Protein AF-A0A5J6UEQ5-F1 (afdb_monomer_lite)

Foldseek 3Di:
DDDDPPPDDPPPDDDPPPDPPPPPPPDPDPDPPPPPPPLVKDKDKDFPDPDPLTFIDIFIDSDPVVSVVVVVVCVVVVVVVVRRVVSVVVVVPPPDPPDPPPPPPDDDDDDDDDDPDFDQDDDPVPDDFDADPQGTFGWGWDADPVRDIWIWGWAPDPDPVPTDDIDTDD

Radius of gyration: 34.63 Å; chains: 1; bounding box: 99×89×43 Å

Secondary structure (DSSP, 8-state):
-----------PPP-TT-------------PPP--------EEEEEESSSSTT--EEEEEESSHHHHHHHHHHHHHTTHHHHHHHHHHHHHHTS-TT--PPP---S-------S-----B-PPPTT-PPPEETTEEPEEEEEE-TTS-EEEEEEP--S-STTPPPPEEE-

Sequence (170 aa):
MTDNPFETGNDAPADPWASTSTDTIPRPQEAPPVAVKSDNEISVTLKQHGGFDSPWIVVRGPSAAQVKELLRDLYAEDLVDAVAQTAVKFADSKPAGASVPAPRQGGGGYQRTGGGGQQASTPPPGASQPSCDHGPMEFKTGVSKKGNSYKVWSCTSPDRDNQCKGIFVK

Structure (mmCIF, N/CA/C/O backbone):
data_AF-A0A5J6UEQ5-F1
#
_entry.id   AF-A0A5J6UEQ5-F1
#
loop_
_atom_site.group_PDB
_atom_site.id
_atom_site.type_symbol
_atom_site.label_atom_id
_atom_site.label_alt_id
_atom_site.label_comp_id
_atom_site.label_asym_id
_atom_site.label_entity_id
_atom_site.label_seq_id
_atom_site.pdbx_PDB_ins_code
_atom_site.Cartn_x
_atom_site.Cartn_y
_atom_site.Cartn_z
_atom_site.occupancy
_atom_site.B_iso_or_equiv
_atom_site.auth_seq_id
_atom_site.auth_comp_id
_atom_site.auth_asym_id
_atom_site.auth_atom_id
_atom_site.pdbx_PDB_model_num
ATOM 1 N N . MET A 1 1 ? -65.438 73.180 -7.935 1.00 51.72 1 MET A N 1
ATOM 2 C CA . MET A 1 1 ? -65.803 72.689 -9.278 1.00 51.72 1 MET A CA 1
ATOM 3 C C . MET A 1 1 ? -64.941 73.421 -10.284 1.00 51.72 1 MET A C 1
ATOM 5 O O . MET A 1 1 ? -65.229 74.568 -10.602 1.00 51.72 1 MET A O 1
ATOM 9 N N . THR A 1 2 ? -63.842 72.795 -10.694 1.00 46.81 2 THR A N 1
ATOM 10 C CA . THR A 1 2 ? -63.033 73.218 -11.842 1.00 46.81 2 THR A CA 1
ATOM 11 C C . THR A 1 2 ? -62.338 71.963 -12.361 1.00 46.81 2 THR A C 1
ATOM 13 O O . THR A 1 2 ? -61.227 71.642 -11.950 1.00 46.81 2 THR A O 1
ATOM 16 N N . ASP A 1 3 ? -63.066 71.213 -13.183 1.00 54.81 3 ASP A N 1
ATOM 17 C CA . ASP A 1 3 ? -62.540 70.144 -14.027 1.00 54.81 3 ASP A CA 1
ATOM 18 C C . ASP A 1 3 ? -61.601 70.764 -15.067 1.00 54.81 3 ASP A C 1
ATOM 20 O O . ASP A 1 3 ? -61.990 71.695 -15.777 1.00 54.81 3 ASP A O 1
ATOM 24 N N . ASN A 1 4 ? -60.351 70.298 -15.124 1.00 57.44 4 ASN A N 1
ATOM 25 C CA . ASN A 1 4 ? -59.358 70.800 -16.070 1.00 57.44 4 ASN A CA 1
ATOM 26 C C . ASN A 1 4 ? -59.221 69.810 -17.251 1.00 57.44 4 ASN A C 1
ATOM 28 O O . ASN A 1 4 ? -58.760 68.689 -17.038 1.00 57.44 4 ASN A O 1
ATOM 32 N N . PRO A 1 5 ? -59.610 70.198 -18.481 1.00 60.41 5 PRO A N 1
ATOM 33 C CA . PRO A 1 5 ? -59.808 69.318 -19.642 1.00 60.41 5 PRO A CA 1
ATOM 34 C C . PRO A 1 5 ? -58.518 68.996 -20.421 1.00 60.41 5 PRO A C 1
ATOM 36 O O . PRO A 1 5 ? -58.543 68.866 -21.642 1.00 60.41 5 PRO A O 1
ATOM 39 N N . PHE A 1 6 ? -57.386 68.860 -19.728 1.00 60.41 6 PHE A N 1
ATOM 40 C CA . PHE A 1 6 ? -56.127 68.381 -20.320 1.00 60.41 6 PHE A CA 1
ATOM 41 C C . PHE A 1 6 ? -55.869 66.899 -20.016 1.00 60.41 6 PHE A C 1
ATOM 43 O O . PHE A 1 6 ? -54.738 66.423 -20.100 1.00 60.41 6 PHE A O 1
ATOM 50 N N . GLU A 1 7 ? -56.938 66.147 -19.732 1.00 55.53 7 GLU A N 1
ATOM 51 C CA . GLU A 1 7 ? -56.986 64.737 -20.106 1.00 55.53 7 GLU A CA 1
ATOM 52 C C . GLU A 1 7 ? -56.857 64.622 -21.630 1.00 55.53 7 GLU A C 1
ATOM 54 O O . GLU A 1 7 ? -57.828 64.638 -22.381 1.00 55.53 7 GLU A O 1
ATOM 59 N N . THR A 1 8 ? -55.621 64.477 -22.086 1.00 58.22 8 THR A N 1
ATOM 60 C CA . THR A 1 8 ? -55.312 63.742 -23.307 1.00 58.22 8 THR A CA 1
ATOM 61 C C . THR A 1 8 ? -54.245 62.730 -22.948 1.00 58.22 8 THR A C 1
ATOM 63 O O . THR A 1 8 ? -53.145 63.097 -22.532 1.00 58.22 8 THR A O 1
ATOM 66 N N . GLY A 1 9 ? -54.650 61.461 -23.034 1.00 56.06 9 GLY A N 1
ATOM 67 C CA . GLY A 1 9 ? -53.904 60.279 -22.636 1.00 56.06 9 GLY A CA 1
ATOM 68 C C . GLY A 1 9 ? -52.469 60.301 -23.133 1.00 56.06 9 GLY A C 1
ATOM 69 O O . GLY A 1 9 ? -52.198 60.390 -24.330 1.00 56.06 9 GLY A O 1
ATOM 70 N N . ASN A 1 10 ? -51.550 60.198 -22.181 1.00 54.44 10 ASN A N 1
ATOM 71 C CA . ASN A 1 10 ? -50.149 59.957 -22.460 1.00 54.44 10 ASN A CA 1
ATOM 72 C C . ASN A 1 10 ? -49.953 58.441 -22.634 1.00 54.44 10 ASN A C 1
ATOM 74 O O . ASN A 1 10 ? -49.329 57.784 -21.803 1.00 54.44 10 ASN A O 1
ATOM 78 N N . ASP A 1 11 ? -50.543 57.889 -23.699 1.00 61.62 11 ASP A N 1
ATOM 79 C CA . ASP A 1 11 ? -50.222 56.558 -24.219 1.00 61.62 11 ASP A CA 1
ATOM 80 C C . ASP A 1 11 ? -48.839 56.619 -24.881 1.00 61.62 11 ASP A C 1
ATOM 82 O O . ASP A 1 11 ? -48.690 56.670 -26.103 1.00 61.62 11 ASP A O 1
ATOM 86 N N . ALA A 1 12 ? -47.798 56.645 -24.052 1.00 59.19 12 ALA A N 1
ATOM 87 C CA . ALA A 1 12 ? -46.480 56.220 -24.486 1.00 59.19 12 ALA A CA 1
ATOM 88 C C . ALA A 1 12 ? -46.464 54.681 -24.433 1.00 59.19 12 ALA A C 1
ATOM 90 O O . ALA A 1 12 ? -46.702 54.122 -23.358 1.00 59.19 12 ALA A O 1
ATOM 91 N N . PRO A 1 13 ? -46.219 53.967 -25.549 1.00 62.34 13 PRO A N 1
ATOM 92 C CA . PRO A 1 13 ? -46.125 52.515 -25.507 1.00 62.34 13 PRO A CA 1
ATOM 93 C C . PRO A 1 13 ? -44.987 52.111 -24.563 1.00 62.34 13 PRO A C 1
ATOM 95 O O . PRO A 1 13 ? -43.879 52.642 -24.649 1.00 62.34 13 PRO A O 1
ATOM 98 N N . ALA A 1 14 ? -45.283 51.191 -23.644 1.00 64.12 14 ALA A N 1
ATOM 99 C CA . ALA A 1 14 ? -44.305 50.645 -22.714 1.00 64.12 14 ALA A CA 1
ATOM 100 C C . ALA A 1 14 ? -43.113 50.061 -23.488 1.00 64.12 14 ALA A C 1
ATOM 102 O O . ALA A 1 14 ? -43.303 49.272 -24.415 1.00 64.12 14 ALA A O 1
ATOM 103 N N . ASP A 1 15 ? -41.894 50.444 -23.107 1.00 66.31 15 ASP A N 1
ATOM 104 C CA . ASP A 1 15 ? -40.670 49.863 -23.655 1.00 66.31 15 ASP A CA 1
ATOM 105 C C . ASP A 1 15 ? -40.595 48.380 -23.239 1.00 66.31 15 ASP A C 1
ATOM 107 O O . ASP A 1 15 ? -40.484 48.091 -22.041 1.00 66.31 15 ASP A O 1
ATOM 111 N N . PRO A 1 16 ? -40.658 47.418 -24.181 1.00 58.91 16 PRO A N 1
ATOM 112 C CA . PRO A 1 16 ? -40.650 45.996 -23.848 1.00 58.91 16 PRO A CA 1
ATOM 113 C C . PRO A 1 16 ? -39.302 45.515 -23.286 1.00 58.91 16 PRO A C 1
ATOM 115 O O . PRO A 1 16 ? -39.196 44.363 -22.871 1.00 58.91 16 PRO A O 1
ATOM 118 N N . TRP A 1 17 ? -38.279 46.377 -23.247 1.00 61.88 17 TRP A N 1
ATOM 119 C CA . TRP A 1 17 ? -36.961 46.083 -22.681 1.00 61.88 17 TRP A CA 1
ATOM 120 C C . TRP A 1 17 ? -36.751 46.671 -21.284 1.00 61.88 17 TRP A C 1
ATOM 122 O O . TRP A 1 17 ? -35.696 46.451 -20.685 1.00 61.88 17 TRP A O 1
ATOM 132 N N . ALA A 1 18 ? -37.757 47.338 -20.708 1.00 58.75 18 ALA A N 1
ATOM 133 C CA . ALA A 1 18 ? -37.754 47.755 -19.308 1.00 58.75 18 ALA A CA 1
ATOM 134 C C . ALA A 1 18 ? -38.002 46.555 -18.371 1.00 58.75 18 ALA A C 1
ATOM 136 O O . ALA A 1 18 ? -38.991 46.482 -17.647 1.00 58.75 18 ALA A O 1
ATOM 137 N N . SER A 1 19 ? -37.092 45.580 -18.394 1.00 59.09 19 SER A N 1
ATOM 138 C CA . SER A 1 19 ? -37.033 44.507 -17.405 1.00 59.09 19 SER A CA 1
ATOM 139 C C . SER A 1 19 ? -36.180 44.963 -16.225 1.00 59.09 19 SER A C 1
ATOM 141 O O . SER A 1 19 ? -34.964 44.779 -16.208 1.00 59.09 19 SER A O 1
ATOM 143 N N . THR A 1 20 ? -36.811 45.546 -15.208 1.00 56.09 20 THR A N 1
ATOM 144 C CA . THR A 1 20 ? -36.245 45.605 -13.854 1.00 56.09 20 THR A CA 1
ATOM 145 C C . THR A 1 20 ? -36.300 44.202 -13.252 1.00 56.09 20 THR A C 1
ATOM 147 O O . THR A 1 20 ? -37.164 43.870 -12.442 1.00 56.09 20 THR A O 1
ATOM 150 N N . SER A 1 21 ? -35.372 43.344 -13.669 1.00 55.66 21 SER A N 1
ATOM 151 C CA . SER A 1 21 ? -35.103 42.096 -12.967 1.00 55.66 21 SER A CA 1
ATOM 152 C C . SER A 1 21 ? -34.367 42.447 -11.680 1.00 55.66 21 SER A C 1
ATOM 154 O O . SER A 1 21 ? -33.147 42.606 -11.669 1.00 55.66 21 SER A O 1
ATOM 156 N N . THR A 1 22 ? -35.108 42.589 -10.581 1.00 53.22 22 THR A N 1
ATOM 157 C CA . THR A 1 22 ? -34.539 42.431 -9.241 1.00 53.22 22 THR A CA 1
ATOM 158 C C . THR A 1 22 ? -34.124 40.969 -9.111 1.00 53.22 22 THR A C 1
ATOM 160 O O . THR A 1 22 ? -34.885 40.122 -8.647 1.00 53.22 22 THR A O 1
ATOM 163 N N . ASP A 1 23 ? -32.921 40.675 -9.600 1.00 47.91 23 ASP A N 1
ATOM 164 C CA . ASP A 1 23 ? -32.231 39.403 -9.447 1.00 47.91 23 ASP A CA 1
ATOM 165 C C . ASP A 1 23 ? -31.891 39.224 -7.964 1.00 47.91 23 ASP A C 1
ATOM 167 O O . ASP A 1 23 ? -30.841 39.627 -7.463 1.00 47.91 23 ASP A O 1
ATOM 171 N N . THR A 1 24 ? -32.849 38.687 -7.211 1.00 54.12 24 THR A N 1
ATOM 172 C CA . THR A 1 24 ? -32.565 38.143 -5.888 1.00 54.12 24 THR A CA 1
ATOM 173 C C . THR A 1 24 ? -31.880 36.807 -6.116 1.00 54.12 24 THR A C 1
ATOM 175 O O . THR A 1 24 ? -32.530 35.765 -6.134 1.00 54.12 24 THR A O 1
ATOM 178 N N . ILE A 1 25 ? -30.560 36.843 -6.306 1.00 64.06 25 ILE A N 1
ATOM 179 C CA . ILE A 1 25 ? -29.730 35.641 -6.272 1.00 64.06 25 ILE A CA 1
ATOM 180 C C . ILE A 1 25 ? -29.959 34.993 -4.898 1.00 64.06 25 ILE A C 1
ATOM 182 O O . ILE A 1 25 ? -29.637 35.617 -3.878 1.00 64.06 25 ILE A O 1
ATOM 186 N N . PRO A 1 26 ? -30.505 33.766 -4.808 1.00 61.62 26 PRO A N 1
ATOM 187 C CA . PRO A 1 26 ? -30.524 33.057 -3.544 1.00 61.62 26 PRO A CA 1
ATOM 188 C C . PRO A 1 26 ? -29.071 32.837 -3.120 1.00 61.62 26 PRO A C 1
ATOM 190 O O . PRO A 1 26 ? -28.295 32.166 -3.802 1.00 61.62 26 PRO A O 1
ATOM 193 N N . ARG A 1 27 ? -28.685 33.449 -1.996 1.00 65.62 27 ARG A N 1
ATOM 194 C CA . ARG A 1 27 ? -27.396 33.208 -1.346 1.00 65.62 27 ARG A CA 1
ATOM 195 C C . ARG A 1 27 ? -27.230 31.691 -1.182 1.00 65.62 27 ARG A C 1
ATOM 197 O O . ARG A 1 27 ? -28.119 31.083 -0.581 1.00 65.62 27 ARG A O 1
ATOM 204 N N . PRO A 1 28 ? -26.133 31.079 -1.670 1.00 67.00 28 PRO A N 1
ATOM 205 C CA . PRO A 1 28 ? -25.836 29.685 -1.382 1.00 67.00 28 PRO A CA 1
ATOM 206 C C . PRO A 1 28 ? -25.900 29.479 0.127 1.00 67.00 28 PRO A C 1
ATOM 208 O O . PRO A 1 28 ? -25.182 30.139 0.881 1.00 67.00 28 PRO A O 1
ATOM 211 N N . GLN A 1 29 ? -26.823 28.629 0.566 1.00 68.88 29 GLN A N 1
ATOM 212 C CA . GLN A 1 29 ? -26.938 28.266 1.965 1.00 68.88 29 GLN A CA 1
ATOM 213 C C . GLN A 1 29 ? -25.624 27.579 2.337 1.00 68.88 29 GLN A C 1
ATOM 215 O O . GLN A 1 29 ? -25.275 26.550 1.758 1.00 68.88 29 GLN A O 1
ATOM 220 N N . GLU A 1 30 ? -24.858 28.209 3.224 1.00 70.44 30 GLU A N 1
ATOM 221 C CA . GLU A 1 30 ? -23.587 27.681 3.702 1.00 70.44 30 GLU A CA 1
ATOM 222 C C . GLU A 1 30 ? -23.870 26.300 4.298 1.00 70.44 30 GLU A C 1
ATOM 224 O O . GLU A 1 30 ? -24.658 26.166 5.240 1.00 70.44 30 GLU A O 1
ATOM 229 N N . ALA A 1 31 ? -23.334 25.256 3.657 1.00 73.56 31 ALA A N 1
ATOM 230 C CA . ALA A 1 31 ? -23.504 23.895 4.136 1.00 73.56 31 ALA A CA 1
ATOM 231 C C . ALA A 1 31 ? -23.004 23.847 5.586 1.00 73.56 31 ALA A C 1
ATOM 233 O O . ALA A 1 31 ? -21.953 24.433 5.872 1.00 73.56 31 ALA A O 1
ATOM 234 N N . PRO A 1 32 ? -23.729 23.188 6.510 1.00 67.00 32 PRO A N 1
ATOM 235 C CA . PRO A 1 32 ? -23.246 23.050 7.873 1.00 67.00 32 PRO A CA 1
ATOM 236 C C . PRO A 1 32 ? -21.829 22.470 7.819 1.00 67.00 32 PRO A C 1
ATOM 238 O O . PRO A 1 32 ? -21.584 21.575 6.998 1.00 67.00 32 PRO A O 1
ATOM 241 N N . PRO A 1 33 ? -20.887 22.971 8.640 1.00 64.44 33 PRO A N 1
ATOM 242 C CA . PRO A 1 33 ? -19.541 22.428 8.659 1.00 64.44 33 PRO A CA 1
ATOM 243 C C . PRO A 1 33 ? -19.662 20.926 8.894 1.00 64.44 33 PRO A C 1
ATOM 245 O O . PRO A 1 33 ? -20.217 20.493 9.907 1.00 64.44 33 PRO A O 1
ATOM 248 N N . VAL A 1 34 ? -19.200 20.132 7.923 1.00 68.69 34 VAL A N 1
ATOM 249 C CA . VAL A 1 34 ? -19.092 18.686 8.085 1.00 68.69 34 VAL A CA 1
ATOM 250 C C . VAL A 1 34 ? -18.166 18.512 9.274 1.00 68.69 34 VAL A C 1
ATOM 252 O O . VAL A 1 34 ? -16.977 18.818 9.183 1.00 68.69 34 VAL A O 1
ATOM 255 N N . ALA A 1 35 ? -18.726 18.129 10.420 1.00 56.44 35 ALA A N 1
ATOM 256 C CA . ALA A 1 35 ? -17.937 17.838 11.596 1.00 56.44 35 ALA A CA 1
ATOM 257 C C . ALA A 1 35 ? -17.019 16.679 11.213 1.00 56.44 35 ALA A C 1
ATOM 259 O O . ALA A 1 35 ? -17.451 15.528 11.149 1.00 56.44 35 ALA A O 1
ATOM 260 N N . VAL A 1 36 ? -15.765 16.998 10.892 1.00 59.22 36 VAL A N 1
ATOM 261 C CA . VAL A 1 36 ? -14.714 16.003 10.738 1.00 59.22 36 VAL A CA 1
ATOM 262 C C . VAL A 1 36 ? -14.508 15.468 12.142 1.00 59.22 36 VAL A C 1
ATOM 264 O O . VAL A 1 36 ? -13.779 16.050 12.943 1.00 59.22 36 VAL A O 1
ATOM 267 N N . LYS A 1 37 ? -15.238 14.403 12.481 1.00 58.84 37 LYS A N 1
ATOM 268 C CA . LYS A 1 37 ? -14.904 13.601 13.646 1.00 58.84 37 LYS A CA 1
ATOM 269 C C . LYS A 1 37 ? -13.479 13.138 13.404 1.00 58.84 37 LYS A C 1
ATOM 271 O O . LYS A 1 37 ? -13.222 12.364 12.486 1.00 58.84 37 LYS A O 1
ATOM 276 N N . SER A 1 38 ? -12.541 13.676 14.173 1.00 54.84 38 SER A N 1
ATOM 277 C CA . SER A 1 38 ? -11.204 13.114 14.274 1.00 54.84 38 SER A CA 1
ATOM 278 C C . SER A 1 38 ? -11.328 11.833 15.091 1.00 54.84 38 SER A C 1
ATOM 280 O O . SER A 1 38 ? -10.925 11.772 16.252 1.00 54.84 38 SER A O 1
ATOM 282 N N . ASP A 1 39 ? -11.980 10.835 14.505 1.00 65.19 39 ASP A N 1
ATOM 283 C CA . ASP A 1 39 ? -11.855 9.476 14.979 1.00 65.19 39 ASP A CA 1
ATOM 284 C C . ASP A 1 39 ? -10.389 9.120 14.718 1.00 65.19 39 ASP A C 1
ATOM 286 O O . ASP A 1 39 ? -9.869 9.385 13.631 1.00 65.19 39 ASP A O 1
ATOM 290 N N . ASN A 1 40 ? -9.679 8.628 15.736 1.00 73.00 40 ASN A N 1
ATOM 291 C CA . ASN A 1 40 ? -8.304 8.148 15.593 1.00 73.00 40 ASN A CA 1
ATOM 292 C C . ASN A 1 40 ? -8.313 6.902 14.689 1.00 73.00 40 ASN A C 1
ATOM 294 O O . ASN A 1 40 ? -8.218 5.770 15.153 1.00 73.00 40 ASN A O 1
ATOM 298 N N . GLU A 1 41 ? -8.497 7.120 13.391 1.00 86.06 41 GLU A N 1
ATOM 299 C CA . GLU A 1 41 ? -8.598 6.104 12.361 1.00 86.06 41 GLU A CA 1
ATOM 300 C C . GLU A 1 41 ? -7.193 5.634 12.000 1.00 86.06 41 GLU A C 1
ATOM 302 O O . GLU A 1 41 ? -6.293 6.417 11.685 1.00 86.06 41 GLU A O 1
ATOM 307 N N . ILE A 1 42 ? -7.008 4.323 12.033 1.00 92.25 42 ILE A N 1
ATOM 308 C CA . ILE A 1 42 ? -5.817 3.666 11.528 1.00 92.25 42 ILE A CA 1
ATOM 309 C C . ILE A 1 42 ? -6.121 3.220 10.105 1.00 92.25 42 ILE A C 1
ATOM 311 O O . ILE A 1 42 ? -7.108 2.527 9.853 1.00 92.25 42 ILE A O 1
ATOM 315 N N . SER A 1 43 ? -5.240 3.604 9.184 1.00 94.38 43 SER A N 1
ATOM 316 C CA . SER A 1 43 ? -5.277 3.154 7.798 1.00 94.38 43 SER A CA 1
ATOM 317 C C . SER A 1 43 ? -4.042 2.322 7.472 1.00 94.38 43 SER A C 1
ATOM 319 O O . SER A 1 43 ? -2.919 2.664 7.846 1.00 94.38 43 SER A O 1
ATOM 321 N N . VAL A 1 44 ? -4.257 1.210 6.777 1.00 94.31 44 VAL A N 1
ATOM 322 C CA . VAL A 1 44 ? -3.205 0.355 6.229 1.00 94.31 44 VAL A CA 1
ATOM 323 C C . VAL A 1 44 ? -3.413 0.270 4.729 1.00 94.31 44 VAL A C 1
ATOM 325 O O . VAL A 1 44 ? -4.470 -0.153 4.263 1.00 94.31 44 VAL A O 1
ATOM 328 N N . THR A 1 45 ? -2.389 0.658 3.975 1.00 94.50 45 THR A N 1
ATOM 329 C CA . THR A 1 45 ? -2.391 0.566 2.516 1.00 94.50 45 THR A CA 1
ATOM 330 C C . THR A 1 45 ? -1.481 -0.571 2.084 1.00 94.50 45 THR A C 1
ATOM 332 O O . THR A 1 45 ? -0.278 -0.544 2.340 1.00 94.50 45 THR A O 1
ATOM 335 N N . LEU A 1 46 ? -2.056 -1.557 1.403 1.00 91.94 46 LEU A N 1
ATOM 336 C CA . LEU A 1 46 ? -1.338 -2.664 0.785 1.00 91.94 46 LEU A CA 1
ATOM 337 C C . LEU A 1 46 ? -1.195 -2.374 -0.705 1.00 91.94 46 LEU A C 1
ATOM 339 O O . LEU A 1 46 ? -2.181 -2.064 -1.371 1.00 91.94 46 LEU A O 1
ATOM 343 N N . LYS A 1 47 ? 0.023 -2.475 -1.233 1.00 92.94 47 LYS A N 1
ATOM 344 C CA . LYS A 1 47 ? 0.319 -2.258 -2.651 1.00 92.94 47 LYS A CA 1
ATOM 345 C C . LYS A 1 47 ? 0.959 -3.514 -3.223 1.00 92.94 47 LYS A C 1
ATOM 347 O O . LYS A 1 47 ? 1.949 -3.985 -2.671 1.00 92.94 47 LYS A O 1
ATOM 352 N N . GLN A 1 48 ? 0.413 -4.038 -4.320 1.00 87.81 48 GLN A N 1
ATOM 353 C CA . GLN A 1 48 ? 0.835 -5.338 -4.855 1.00 87.81 48 GLN A CA 1
ATOM 354 C C . GLN A 1 48 ? 2.300 -5.337 -5.331 1.00 87.81 48 GLN A C 1
ATOM 356 O O . GLN A 1 48 ? 3.036 -6.289 -5.081 1.00 87.81 48 GLN A O 1
ATOM 361 N N . HIS A 1 49 ? 2.747 -4.252 -5.978 1.00 87.69 49 HIS A N 1
ATOM 362 C CA . HIS A 1 49 ? 4.114 -4.094 -6.486 1.00 87.69 49 HIS A CA 1
ATOM 363 C C . HIS A 1 49 ? 4.642 -2.660 -6.301 1.00 87.69 49 HIS A C 1
ATOM 365 O O . HIS A 1 49 ? 3.914 -1.736 -5.938 1.00 87.69 49 HIS A O 1
ATOM 371 N N . GLY A 1 50 ? 5.933 -2.443 -6.577 1.00 84.50 50 GLY A N 1
ATOM 372 C CA . GLY A 1 50 ? 6.572 -1.126 -6.446 1.00 84.50 50 GLY A CA 1
ATOM 373 C C . GLY A 1 50 ? 6.110 -0.079 -7.473 1.00 84.50 50 GLY A C 1
ATOM 374 O O . GLY A 1 50 ? 6.158 1.117 -7.181 1.00 84.50 50 GLY A O 1
ATOM 375 N N . GLY A 1 51 ? 5.618 -0.500 -8.645 1.00 83.50 51 GLY A N 1
ATOM 376 C CA . GLY A 1 51 ? 5.258 0.388 -9.762 1.00 83.50 51 GLY A CA 1
ATOM 377 C C . GLY A 1 51 ? 4.072 1.310 -9.465 1.00 83.50 51 GLY A C 1
ATOM 378 O O . GLY A 1 51 ? 3.207 0.967 -8.662 1.00 83.50 51 GLY A O 1
ATOM 379 N N . PHE A 1 52 ? 4.011 2.491 -10.083 1.00 81.56 52 PHE A N 1
ATOM 380 C CA . PHE A 1 52 ? 2.944 3.477 -9.833 1.00 81.56 52 PHE A CA 1
ATOM 381 C C . PHE A 1 52 ? 1.551 3.002 -10.264 1.00 81.56 52 PHE A C 1
ATOM 383 O O . PHE A 1 52 ? 0.582 3.358 -9.607 1.00 81.56 52 PHE A O 1
ATOM 390 N N . ASP A 1 53 ? 1.466 2.149 -11.284 1.00 81.06 53 ASP A N 1
ATOM 391 C CA . ASP A 1 53 ? 0.207 1.586 -11.793 1.00 81.06 53 ASP A CA 1
ATOM 392 C C . ASP A 1 53 ? -0.245 0.308 -11.057 1.00 81.06 53 ASP A C 1
ATOM 394 O O . ASP A 1 53 ? -1.183 -0.358 -11.487 1.00 81.06 53 ASP A O 1
ATOM 398 N N . SER A 1 54 ? 0.432 -0.075 -9.968 1.00 87.12 54 SER A N 1
ATOM 399 C CA . SER A 1 54 ? 0.090 -1.304 -9.236 1.00 87.12 54 SER A CA 1
ATOM 400 C C . SER A 1 54 ? -1.203 -1.124 -8.437 1.00 87.12 54 SER A C 1
ATOM 402 O O . SER A 1 54 ? -1.376 -0.065 -7.824 1.00 87.12 54 SER A O 1
ATOM 404 N N . PRO A 1 55 ? -2.063 -2.153 -8.345 1.00 88.94 55 PRO A N 1
ATOM 405 C CA . PRO A 1 55 ? -3.257 -2.075 -7.523 1.00 88.94 55 PRO A CA 1
ATOM 406 C C . PRO A 1 55 ? -2.925 -1.927 -6.043 1.00 88.94 55 PRO A C 1
ATOM 408 O O . PRO A 1 55 ? -1.889 -2.385 -5.541 1.00 88.94 55 PRO A O 1
ATOM 411 N N . TRP A 1 56 ? -3.857 -1.284 -5.353 1.00 91.44 56 TRP A N 1
ATOM 412 C CA . TRP A 1 56 ? -3.797 -0.994 -3.933 1.00 91.44 56 TRP A CA 1
ATOM 413 C C . TRP A 1 56 ? -5.115 -1.326 -3.240 1.00 91.44 56 TRP A C 1
ATOM 415 O O . TRP A 1 56 ? -6.194 -1.181 -3.812 1.00 91.44 56 TRP A O 1
ATOM 425 N N . ILE A 1 57 ? -5.009 -1.749 -1.987 1.00 92.62 57 ILE A N 1
ATOM 426 C CA . ILE A 1 57 ? -6.136 -1.916 -1.071 1.00 92.62 57 ILE A CA 1
ATOM 427 C C . ILE A 1 57 ? -5.869 -1.012 0.123 1.00 92.62 57 ILE A C 1
ATOM 429 O O . ILE A 1 57 ? -4.757 -0.996 0.653 1.00 92.62 57 ILE A O 1
ATOM 433 N N . VAL A 1 58 ? -6.881 -0.256 0.541 1.00 94.31 58 VAL A N 1
ATOM 434 C CA . VAL A 1 58 ? -6.815 0.595 1.730 1.00 94.31 58 VAL A CA 1
ATOM 435 C C . VAL A 1 58 ? -7.804 0.060 2.752 1.00 94.31 58 VAL A C 1
ATOM 437 O O . VAL A 1 58 ? -9.006 0.042 2.504 1.00 94.31 58 VAL A O 1
ATOM 440 N N . VAL A 1 59 ? -7.289 -0.357 3.902 1.00 94.44 59 VAL A N 1
ATOM 441 C CA . VAL A 1 59 ? -8.068 -0.883 5.026 1.00 94.44 59 VAL A CA 1
ATOM 442 C C . VAL A 1 59 ? -8.093 0.166 6.118 1.00 94.44 59 VAL A C 1
ATOM 444 O O . VAL A 1 59 ? -7.045 0.709 6.467 1.00 94.44 59 VAL A O 1
ATOM 447 N N . ARG A 1 60 ? -9.276 0.467 6.646 1.00 95.19 60 ARG A N 1
ATOM 448 C CA . ARG A 1 60 ? -9.486 1.530 7.630 1.00 95.19 60 ARG A CA 1
ATOM 449 C C . ARG A 1 60 ? -10.282 1.004 8.805 1.00 95.19 60 ARG A C 1
ATOM 451 O O . ARG A 1 60 ? -11.226 0.242 8.620 1.00 95.19 60 ARG A O 1
ATOM 458 N N . GLY A 1 61 ? -9.912 1.430 10.003 1.00 92.75 61 GLY A N 1
ATOM 459 C CA . GLY A 1 61 ? -10.657 1.112 11.209 1.00 92.75 61 GLY A CA 1
ATOM 460 C C . GLY A 1 61 ? -10.262 2.005 12.384 1.00 92.75 61 GLY A C 1
ATOM 461 O O . GLY A 1 61 ? -9.180 2.586 12.383 1.00 92.75 61 GLY A O 1
ATOM 462 N N . PRO A 1 62 ? -11.109 2.108 13.415 1.00 93.38 62 PRO A N 1
ATOM 463 C CA . PRO A 1 62 ? -10.880 2.947 14.593 1.00 93.38 62 PRO A CA 1
ATOM 464 C C . PRO A 1 62 ? -9.781 2.423 15.534 1.00 93.38 62 PRO A C 1
ATOM 466 O O . PRO A 1 62 ? -9.439 3.087 16.507 1.00 93.38 62 PRO A O 1
ATOM 469 N N . SER A 1 63 ? -9.248 1.213 15.314 1.00 92.12 63 SER A N 1
ATOM 470 C CA . SER A 1 63 ? -8.180 0.646 16.144 1.00 92.12 63 SER A CA 1
ATOM 471 C C . SER A 1 63 ? -7.316 -0.366 15.390 1.00 92.12 63 SER A C 1
ATOM 473 O O . SER A 1 63 ? -7.742 -0.967 14.403 1.00 92.12 63 SER A O 1
ATOM 475 N N . ALA A 1 64 ? -6.103 -0.612 15.894 1.00 90.31 64 ALA A N 1
ATOM 476 C CA . ALA A 1 64 ? -5.171 -1.563 15.292 1.00 90.31 64 ALA A CA 1
ATOM 477 C C . ALA A 1 64 ? -5.693 -3.007 15.357 1.00 90.31 64 ALA A C 1
ATOM 479 O O . ALA A 1 64 ? -5.449 -3.787 14.439 1.00 90.31 64 ALA A O 1
ATOM 480 N N . ALA A 1 65 ? -6.415 -3.360 16.427 1.00 93.38 65 ALA A N 1
ATOM 481 C CA . ALA A 1 65 ? -7.017 -4.682 16.583 1.00 93.38 65 ALA A CA 1
ATOM 482 C C . ALA A 1 65 ? -8.062 -4.940 15.491 1.00 93.38 65 ALA A C 1
ATOM 484 O O . ALA A 1 65 ? -7.986 -5.956 14.806 1.00 93.38 65 ALA A O 1
ATOM 485 N N . GLN A 1 66 ? -8.948 -3.971 15.255 1.00 93.19 66 GLN A N 1
ATOM 486 C CA . GLN A 1 66 ? -9.966 -4.091 14.216 1.00 93.19 66 GLN A CA 1
ATOM 487 C C . GLN A 1 66 ? -9.358 -4.097 12.811 1.00 93.19 66 GLN A C 1
ATOM 489 O O . GLN A 1 66 ? -9.737 -4.914 11.982 1.00 93.19 66 GLN A O 1
ATOM 494 N N . VAL A 1 67 ? -8.362 -3.246 12.539 1.00 95.25 67 VAL A N 1
ATOM 495 C CA . VAL A 1 67 ? -7.656 -3.275 11.246 1.00 95.25 67 VAL A CA 1
ATOM 496 C C . VAL A 1 67 ? -6.963 -4.624 11.023 1.00 95.25 67 VAL A C 1
ATOM 498 O O . VAL A 1 67 ? -6.964 -5.136 9.909 1.00 95.25 67 VAL A O 1
ATOM 501 N N . LYS A 1 68 ? -6.409 -5.243 12.071 1.00 95.19 68 LYS A N 1
ATOM 502 C CA . LYS A 1 68 ? -5.807 -6.581 11.988 1.00 95.19 68 LYS A CA 1
ATOM 503 C C . LYS A 1 68 ? -6.834 -7.677 11.693 1.00 95.19 68 LYS A C 1
ATOM 505 O O . LYS A 1 68 ? -6.500 -8.613 10.972 1.00 95.19 68 LYS A O 1
ATOM 510 N N . GLU A 1 69 ? -8.031 -7.594 12.262 1.00 96.00 69 GLU A N 1
ATOM 511 C CA . GLU A 1 69 ? -9.133 -8.515 11.954 1.00 96.00 69 GLU A CA 1
ATOM 512 C C . GLU A 1 69 ? -9.578 -8.355 10.501 1.00 96.00 69 GLU A C 1
ATOM 514 O O . GLU A 1 69 ? -9.514 -9.324 9.753 1.00 96.00 69 GLU A O 1
ATOM 519 N N . LEU A 1 70 ? -9.827 -7.121 10.052 1.00 95.00 70 LEU A N 1
ATOM 520 C CA . LEU A 1 70 ? -10.159 -6.830 8.654 1.00 95.00 70 LEU A CA 1
ATOM 521 C C . LEU A 1 70 ? -9.093 -7.349 7.677 1.00 95.00 70 LEU A C 1
ATOM 523 O O . LEU A 1 70 ? -9.419 -7.876 6.621 1.00 95.00 70 LEU A O 1
ATOM 527 N N . LEU A 1 71 ? -7.806 -7.238 8.023 1.00 94.00 71 LEU A N 1
ATOM 528 C CA . LEU A 1 71 ? -6.716 -7.792 7.212 1.00 94.00 71 LEU A CA 1
ATOM 529 C C . LEU A 1 71 ? -6.742 -9.324 7.120 1.00 94.00 71 LEU A C 1
ATOM 531 O O . LEU A 1 71 ? -6.295 -9.872 6.114 1.00 94.00 71 LEU A O 1
ATOM 535 N N . ARG A 1 72 ? -7.234 -10.023 8.147 1.00 93.69 72 ARG A N 1
ATOM 536 C CA . ARG A 1 72 ? -7.405 -11.482 8.111 1.00 93.69 72 ARG A CA 1
ATOM 537 C C . ARG A 1 72 ? -8.614 -11.876 7.279 1.00 93.69 72 ARG A C 1
ATOM 539 O O . ARG A 1 72 ? -8.493 -12.805 6.490 1.00 93.69 72 ARG A O 1
ATOM 546 N N . ASP A 1 73 ? -9.716 -11.149 7.411 1.00 93.31 73 ASP A N 1
ATOM 547 C CA . ASP A 1 73 ? -10.929 -11.391 6.625 1.00 93.31 73 ASP A CA 1
ATOM 548 C C . ASP A 1 73 ? -10.650 -11.169 5.134 1.00 93.31 73 ASP A C 1
ATOM 550 O O . ASP A 1 73 ? -10.956 -12.020 4.308 1.00 93.31 73 ASP A O 1
ATOM 554 N N . LEU A 1 74 ? -9.916 -10.101 4.795 1.00 90.50 74 LEU A N 1
ATOM 555 C CA . LEU A 1 74 ? -9.439 -9.831 3.434 1.00 90.50 74 LEU A CA 1
ATOM 556 C C . LEU A 1 74 ? -8.650 -10.985 2.812 1.00 90.50 74 LEU A C 1
ATOM 558 O O . LEU A 1 74 ? -8.711 -11.186 1.600 1.00 90.50 74 LEU A O 1
ATOM 562 N N . TYR A 1 75 ? -7.873 -11.694 3.630 1.00 86.06 75 TYR A N 1
ATOM 563 C CA . TYR A 1 75 ? -7.120 -12.861 3.190 1.00 86.06 75 TYR A CA 1
ATOM 564 C C . TYR A 1 75 ? -8.008 -14.105 3.077 1.00 86.06 75 TYR A C 1
ATOM 566 O O . TYR A 1 75 ? -7.812 -14.904 2.173 1.00 86.06 75 TYR A O 1
ATOM 574 N N . ALA A 1 76 ? -8.976 -14.273 3.980 1.00 90.06 76 ALA A N 1
ATOM 575 C CA . ALA A 1 76 ? -9.873 -15.425 4.002 1.00 90.06 76 ALA A CA 1
ATOM 576 C C . ALA A 1 76 ? -10.954 -15.386 2.907 1.00 90.06 76 ALA A C 1
ATOM 578 O O . ALA A 1 76 ? -11.407 -16.438 2.467 1.00 90.06 76 ALA A O 1
ATOM 579 N N . GLU A 1 77 ? -11.371 -14.193 2.480 1.00 89.94 77 GLU A N 1
ATOM 580 C CA . GLU A 1 77 ? -12.421 -13.986 1.473 1.00 89.94 77 GLU A CA 1
ATOM 581 C C . GLU A 1 77 ? -11.879 -13.836 0.039 1.00 89.94 77 GLU A C 1
ATOM 583 O O . GLU A 1 77 ? -12.612 -13.414 -0.855 1.00 89.94 77 GLU A O 1
ATOM 588 N N . ASP A 1 78 ? -10.594 -14.127 -0.197 1.00 87.25 78 ASP A N 1
ATOM 589 C CA . ASP A 1 78 ? -9.920 -13.970 -1.497 1.00 87.25 78 ASP A CA 1
ATOM 590 C C . ASP A 1 78 ? -10.042 -12.552 -2.108 1.00 87.25 78 ASP A C 1
ATOM 592 O O . ASP A 1 78 ? -9.838 -12.345 -3.311 1.00 87.25 78 ASP A O 1
ATOM 596 N N . LEU A 1 79 ? -10.335 -11.522 -1.295 1.00 86.00 79 LEU A N 1
ATOM 597 C CA . LEU A 1 79 ? -10.553 -10.163 -1.806 1.00 86.00 79 LEU A CA 1
ATOM 598 C C . LEU A 1 79 ? -9.276 -9.583 -2.427 1.00 86.00 79 LEU A C 1
ATOM 600 O O . LEU A 1 79 ? -9.344 -8.792 -3.368 1.00 86.00 79 LEU A O 1
ATOM 604 N N . VAL A 1 80 ? -8.103 -9.998 -1.941 1.00 87.06 80 VAL A N 1
ATOM 605 C CA . VAL A 1 80 ? -6.808 -9.614 -2.521 1.00 87.06 80 VAL A CA 1
ATOM 606 C C . VAL A 1 80 ? -6.715 -10.036 -3.990 1.00 87.06 80 VAL A C 1
ATOM 608 O O . VAL A 1 80 ? -6.346 -9.220 -4.842 1.00 87.06 80 VAL A O 1
ATOM 611 N N . ASP A 1 81 ? -7.113 -11.269 -4.301 1.00 88.94 81 ASP A N 1
ATOM 612 C CA . ASP A 1 81 ? -7.082 -11.803 -5.662 1.00 88.94 81 ASP A CA 1
ATOM 613 C C . ASP A 1 81 ? -8.164 -11.163 -6.534 1.00 88.94 81 ASP A C 1
ATOM 615 O O . ASP A 1 81 ? -7.898 -10.793 -7.682 1.00 88.94 81 ASP A O 1
ATOM 619 N N . ALA A 1 82 ? -9.362 -10.945 -5.986 1.00 86.69 82 ALA A N 1
ATOM 620 C CA . ALA A 1 82 ? -10.442 -10.255 -6.689 1.00 86.69 82 ALA A CA 1
ATOM 621 C C . ALA A 1 82 ? -10.059 -8.812 -7.067 1.00 86.69 82 ALA A C 1
ATOM 623 O O . ALA A 1 82 ? -10.320 -8.369 -8.191 1.00 86.69 82 ALA A O 1
ATOM 624 N N . VAL A 1 83 ? -9.390 -8.079 -6.170 1.00 87.19 83 VAL A N 1
ATOM 625 C CA . VAL A 1 83 ? -8.884 -6.727 -6.448 1.00 87.19 83 VAL A CA 1
ATOM 626 C C . VAL A 1 83 ? -7.801 -6.762 -7.520 1.00 87.19 83 VAL A C 1
ATOM 628 O O . VAL A 1 83 ? -7.842 -5.944 -8.440 1.00 87.19 83 VAL A O 1
ATOM 631 N N . ALA A 1 84 ? -6.864 -7.711 -7.454 1.00 86.38 84 ALA A N 1
ATOM 632 C CA . ALA A 1 84 ? -5.828 -7.857 -8.474 1.00 86.38 84 ALA A CA 1
ATOM 633 C C . ALA A 1 84 ? -6.435 -8.122 -9.864 1.00 86.38 84 ALA A C 1
ATOM 635 O O . ALA A 1 84 ? -6.090 -7.441 -10.831 1.00 86.38 84 ALA A O 1
ATOM 636 N N . GLN A 1 85 ? -7.392 -9.048 -9.967 1.00 87.69 85 GLN A N 1
ATOM 637 C CA . GLN A 1 85 ? -8.080 -9.362 -11.224 1.00 87.69 85 GLN A CA 1
ATOM 638 C C . GLN A 1 85 ? -8.890 -8.173 -11.756 1.00 87.69 85 GLN A C 1
ATOM 640 O O . GLN A 1 85 ? -8.825 -7.849 -12.945 1.00 87.69 85 GLN A O 1
ATOM 645 N N . THR A 1 86 ? -9.619 -7.485 -10.874 1.00 85.69 86 THR A N 1
ATOM 646 C CA . THR A 1 86 ? -10.395 -6.291 -11.232 1.00 85.69 86 THR A CA 1
ATOM 647 C C . THR A 1 86 ? -9.483 -5.178 -11.732 1.00 85.69 86 THR A C 1
ATOM 649 O O . THR A 1 86 ? -9.802 -4.517 -12.717 1.00 85.69 86 THR A O 1
ATOM 652 N N . ALA A 1 87 ? -8.319 -4.994 -11.110 1.00 86.00 87 ALA A N 1
ATOM 653 C CA . ALA A 1 87 ? -7.354 -3.986 -11.521 1.00 86.00 87 ALA A CA 1
ATOM 654 C C . ALA A 1 87 ? -6.768 -4.250 -12.912 1.00 86.00 87 ALA A C 1
ATOM 656 O O . ALA A 1 87 ? -6.592 -3.299 -13.671 1.00 86.00 87 ALA A O 1
ATOM 657 N N . VAL A 1 88 ? -6.530 -5.516 -13.280 1.00 85.06 88 VAL A N 1
ATOM 658 C CA . VAL A 1 88 ? -6.136 -5.881 -14.653 1.00 85.06 88 VAL A CA 1
ATOM 659 C C . VAL A 1 88 ? -7.215 -5.440 -15.642 1.00 85.06 88 VAL A C 1
ATOM 661 O O . VAL A 1 88 ? -6.926 -4.715 -16.590 1.00 85.06 88 VAL A O 1
ATOM 664 N N . LYS A 1 89 ? -8.483 -5.776 -15.375 1.00 85.50 89 LYS A N 1
ATOM 665 C CA . LYS A 1 89 ? -9.607 -5.365 -16.234 1.00 85.50 89 LYS A CA 1
ATOM 666 C C . LYS A 1 89 ? -9.800 -3.855 -16.287 1.00 85.50 89 LYS A C 1
ATOM 668 O O . LYS A 1 89 ? -10.143 -3.308 -17.331 1.00 85.50 89 LYS A O 1
ATOM 673 N N . PHE A 1 90 ? -9.565 -3.171 -15.175 1.00 82.12 90 PHE A N 1
ATOM 674 C CA . PHE A 1 90 ? -9.627 -1.720 -15.126 1.00 82.12 90 PHE A CA 1
ATOM 675 C C . PHE A 1 90 ? -8.499 -1.087 -15.953 1.00 82.12 90 PHE A C 1
ATOM 677 O O . PHE A 1 90 ? -8.740 -0.128 -16.683 1.00 82.12 90 PHE A O 1
ATOM 684 N N . ALA A 1 91 ? -7.287 -1.645 -15.918 1.00 81.12 91 ALA A N 1
ATOM 685 C CA . ALA A 1 91 ? -6.191 -1.208 -16.779 1.00 81.12 91 ALA A CA 1
ATOM 686 C C . ALA A 1 91 ? -6.512 -1.412 -18.271 1.00 81.12 91 ALA A C 1
ATOM 688 O O . ALA A 1 91 ? -6.235 -0.516 -19.069 1.00 81.12 91 ALA A O 1
ATOM 689 N N . ASP A 1 92 ? -7.162 -2.525 -18.623 1.00 79.00 92 ASP A N 1
ATOM 690 C CA . ASP A 1 92 ? -7.624 -2.818 -19.989 1.00 79.00 92 ASP A CA 1
ATOM 691 C C . ASP A 1 92 ? -8.709 -1.840 -20.477 1.00 79.00 92 ASP A C 1
ATOM 693 O O . ASP A 1 92 ? -8.861 -1.625 -21.677 1.00 79.00 92 ASP A O 1
ATOM 697 N N . SER A 1 93 ? -9.456 -1.216 -19.557 1.00 76.38 93 SER A N 1
ATOM 698 C CA . SER A 1 93 ? -10.477 -0.209 -19.879 1.00 76.38 93 SER A CA 1
ATOM 699 C C . SER A 1 93 ? -9.903 1.165 -20.250 1.00 76.38 93 SER A C 1
ATOM 701 O O . SER A 1 93 ? -10.659 2.065 -20.626 1.00 76.38 93 SER A O 1
ATOM 703 N N . LYS A 1 94 ? -8.572 1.352 -20.176 1.00 73.00 94 LYS A N 1
ATOM 704 C CA . LYS A 1 94 ? -7.937 2.591 -20.641 1.00 73.00 94 LYS A CA 1
ATOM 705 C C . LYS A 1 94 ? -8.237 2.787 -22.135 1.00 73.00 94 LYS A C 1
ATOM 707 O O . LYS A 1 94 ? -7.918 1.907 -22.936 1.00 73.00 94 LYS A O 1
ATOM 712 N N . PRO A 1 95 ? -8.802 3.939 -22.546 1.00 72.12 95 PRO A N 1
ATOM 713 C CA . PRO A 1 95 ? -9.039 4.207 -23.957 1.00 72.12 95 PRO A CA 1
ATOM 714 C C . PRO A 1 95 ? -7.718 4.150 -24.730 1.00 72.12 95 PRO A C 1
ATOM 716 O O . PRO A 1 95 ? -6.692 4.644 -24.255 1.00 72.12 95 PRO A O 1
ATOM 719 N N . ALA A 1 96 ? -7.742 3.552 -25.924 1.00 54.94 96 ALA A N 1
ATOM 720 C CA . ALA A 1 96 ? -6.591 3.507 -26.818 1.00 54.94 96 ALA A CA 1
ATOM 721 C C . ALA A 1 96 ? -6.118 4.945 -27.101 1.00 54.94 96 ALA A C 1
ATOM 723 O O . ALA A 1 96 ? -6.818 5.717 -27.750 1.00 54.94 96 ALA A O 1
ATOM 724 N N . GLY A 1 97 ? -4.964 5.326 -26.547 1.00 57.09 97 GLY A N 1
ATOM 725 C CA . GLY A 1 97 ? -4.438 6.696 -26.607 1.00 57.09 97 GLY A CA 1
ATOM 726 C C . GLY A 1 97 ? -4.330 7.410 -25.256 1.00 57.09 97 GLY A C 1
ATOM 727 O O . GLY A 1 97 ? -3.723 8.478 -25.194 1.00 57.09 97 GLY A O 1
ATOM 728 N N . ALA A 1 98 ? -4.829 6.824 -24.161 1.00 57.84 98 ALA A N 1
ATOM 729 C CA . ALA A 1 98 ? -4.440 7.246 -22.821 1.00 57.84 98 ALA A CA 1
ATOM 730 C C . ALA A 1 98 ? -2.940 6.982 -22.667 1.00 57.84 98 ALA A C 1
ATOM 732 O O . ALA A 1 98 ? -2.508 5.837 -22.531 1.00 57.84 98 ALA A O 1
ATOM 733 N N . SER A 1 99 ? -2.140 8.045 -22.742 1.00 54.12 99 SER A N 1
ATOM 734 C CA . SER A 1 99 ? -0.698 7.987 -22.549 1.00 54.12 99 SER A CA 1
ATOM 735 C C . SER A 1 99 ? -0.405 7.276 -21.230 1.00 54.12 99 SER A C 1
ATOM 737 O O . SER A 1 99 ? -0.611 7.843 -20.155 1.00 54.12 99 SER A O 1
ATOM 739 N N . VAL A 1 100 ? 0.076 6.032 -21.305 1.00 55.44 100 VAL A N 1
ATOM 740 C CA . VAL A 1 100 ? 0.851 5.448 -20.214 1.00 55.44 100 VAL A CA 1
ATOM 741 C C . VAL A 1 100 ? 1.976 6.452 -19.985 1.00 55.44 100 VAL A C 1
ATOM 743 O O . VAL A 1 100 ? 2.673 6.773 -20.955 1.00 55.44 100 VAL A O 1
ATOM 746 N N . PRO A 1 101 ? 2.125 7.035 -18.781 1.00 52.31 101 PRO A N 1
ATOM 747 C CA . PRO A 1 101 ? 3.290 7.850 -18.502 1.00 52.31 101 PRO A CA 1
ATOM 748 C C . PRO A 1 101 ? 4.488 6.992 -18.879 1.00 52.31 101 PRO A C 1
ATOM 750 O O . PRO A 1 101 ? 4.644 5.899 -18.332 1.00 52.31 101 PRO A O 1
ATOM 753 N N . ALA A 1 102 ? 5.270 7.430 -19.870 1.00 49.03 102 ALA A N 1
ATOM 754 C CA . ALA A 1 102 ? 6.479 6.718 -20.246 1.00 49.03 102 ALA A CA 1
ATOM 755 C C . ALA A 1 102 ? 7.231 6.404 -18.948 1.00 49.03 102 ALA A C 1
ATOM 757 O O . ALA A 1 102 ? 7.294 7.302 -18.092 1.00 49.03 102 ALA A O 1
ATOM 758 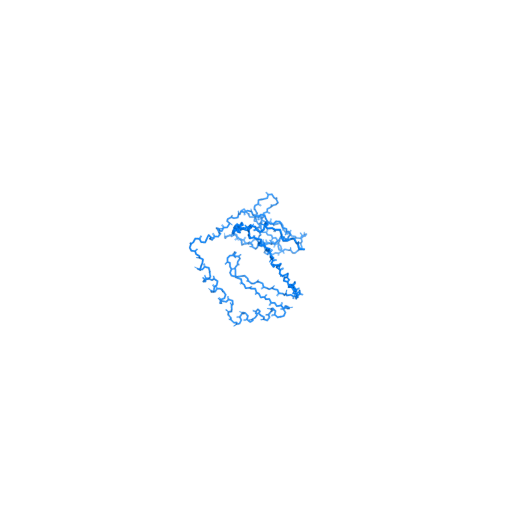N N . PRO A 1 103 ? 7.741 5.170 -18.748 1.00 42.62 103 PRO A N 1
ATOM 759 C CA . PRO A 1 103 ? 8.562 4.889 -17.585 1.00 42.62 103 PRO A CA 1
ATOM 760 C C . PRO A 1 103 ? 9.607 5.993 -17.552 1.00 42.62 103 PRO A C 1
ATOM 762 O O . PRO A 1 103 ? 10.375 6.149 -18.502 1.00 42.62 103 PRO A O 1
ATOM 765 N N . ARG A 1 104 ? 9.539 6.854 -16.528 1.00 42.22 104 ARG A N 1
ATOM 766 C CA . ARG A 1 104 ? 10.487 7.951 -16.379 1.00 42.22 104 ARG A CA 1
ATOM 767 C C . ARG A 1 104 ? 11.833 7.283 -16.156 1.00 42.22 104 ARG A C 1
ATOM 769 O O . ARG A 1 104 ? 12.186 6.948 -15.028 1.00 42.22 104 ARG A O 1
ATOM 776 N N . GLN A 1 105 ? 12.562 7.071 -17.248 1.00 46.25 105 GLN A N 1
ATOM 777 C CA . GLN A 1 105 ? 14.002 6.930 -17.247 1.00 46.25 105 GLN A CA 1
ATOM 778 C C . GLN A 1 105 ? 14.497 8.091 -16.387 1.00 46.25 105 GLN A C 1
ATOM 780 O O . GLN A 1 105 ? 14.182 9.242 -16.692 1.00 46.25 105 GLN A O 1
ATOM 785 N N . GLY A 1 106 ? 15.117 7.761 -15.251 1.00 49.50 106 GLY A N 1
ATOM 786 C CA . GLY A 1 106 ? 15.381 8.674 -14.142 1.00 49.50 106 GLY A CA 1
ATOM 787 C C . GLY A 1 106 ? 15.676 10.106 -14.587 1.00 49.50 106 GLY A C 1
ATOM 788 O O . GLY A 1 106 ? 16.736 10.397 -15.128 1.00 49.50 106 GLY A O 1
ATOM 789 N N . GLY A 1 107 ? 14.712 10.989 -14.349 1.00 38.38 107 GLY A N 1
ATOM 790 C CA . GLY A 1 107 ? 14.809 12.417 -14.604 1.00 38.38 107 GLY A CA 1
ATOM 791 C C . GLY A 1 107 ? 14.282 13.132 -13.375 1.00 38.38 107 GLY A C 1
ATOM 792 O O . GLY A 1 107 ? 13.099 13.019 -13.051 1.00 38.38 107 GLY A O 1
ATOM 793 N N . GLY A 1 108 ? 15.194 13.779 -12.650 1.00 46.28 108 GLY A N 1
ATOM 794 C CA . GLY A 1 108 ? 14.943 14.430 -11.371 1.00 46.28 108 GLY A CA 1
ATOM 795 C C . GLY A 1 108 ? 13.740 15.370 -11.416 1.00 46.28 108 GLY A C 1
ATOM 796 O O . GLY A 1 108 ? 13.704 16.327 -12.181 1.00 46.28 108 GLY A O 1
ATOM 797 N N . GLY A 1 109 ? 12.767 15.089 -10.555 1.00 32.72 109 GLY A N 1
ATOM 798 C CA . GLY A 1 109 ? 11.660 15.974 -10.229 1.00 32.72 109 GLY A CA 1
ATOM 799 C C . GLY A 1 109 ? 11.678 16.207 -8.730 1.00 32.72 109 GLY A C 1
ATOM 800 O O . GLY A 1 109 ? 11.425 15.298 -7.946 1.00 32.72 109 GLY A O 1
ATOM 801 N N . TYR A 1 110 ? 12.069 17.414 -8.354 1.00 44.62 110 TYR A N 1
ATOM 802 C CA . TYR A 1 110 ? 12.202 17.908 -6.997 1.00 44.62 110 TYR A CA 1
ATOM 803 C C . TYR A 1 110 ? 10.895 17.754 -6.215 1.00 44.62 110 TYR A C 1
ATOM 805 O O . TYR A 1 110 ? 9.906 18.401 -6.538 1.00 44.62 110 TYR A O 1
ATOM 813 N N . GLN A 1 111 ? 10.929 16.994 -5.122 1.00 35.25 111 GLN A N 1
ATOM 814 C CA . GLN A 1 111 ? 10.032 17.226 -3.996 1.00 35.25 111 GLN A CA 1
ATOM 815 C C . GLN A 1 111 ? 10.888 17.306 -2.735 1.00 35.25 111 GLN A C 1
ATOM 817 O O . GLN A 1 111 ? 11.270 16.309 -2.125 1.00 35.25 111 GLN A O 1
ATOM 822 N N . ARG A 1 112 ? 11.282 18.538 -2.401 1.00 48.91 112 ARG A N 1
ATOM 823 C CA . ARG A 1 112 ? 11.787 18.855 -1.070 1.00 48.91 112 ARG A CA 1
ATOM 824 C C . ARG A 1 112 ? 10.590 18.852 -0.129 1.00 48.91 112 ARG A C 1
ATOM 826 O O . ARG A 1 112 ? 9.772 19.748 -0.270 1.00 48.91 112 ARG A O 1
ATOM 833 N N . THR A 1 113 ? 10.564 17.922 0.821 1.00 39.62 113 THR A N 1
ATOM 834 C CA . THR A 1 113 ? 10.601 18.222 2.266 1.00 39.62 113 THR A CA 1
ATOM 835 C C . THR A 1 113 ? 10.643 16.924 3.076 1.00 39.62 113 THR A C 1
ATOM 837 O O . THR A 1 113 ? 9.709 16.141 3.042 1.00 39.62 113 THR A O 1
ATOM 840 N N . GLY A 1 114 ? 11.731 16.742 3.834 1.00 40.34 114 GLY A N 1
ATOM 841 C CA . GLY A 1 114 ? 11.759 15.942 5.066 1.00 40.34 114 GLY A CA 1
ATOM 842 C C . GLY A 1 114 ? 11.741 14.414 4.934 1.00 40.34 114 GLY A C 1
ATOM 843 O O . GLY A 1 114 ? 10.704 13.816 4.700 1.00 40.34 114 GLY A O 1
ATOM 844 N N . GLY A 1 115 ? 12.878 13.779 5.236 1.00 39.41 115 GLY A N 1
ATOM 845 C CA . GLY A 1 115 ? 12.956 12.343 5.532 1.00 39.41 115 GLY A CA 1
ATOM 846 C C . GLY A 1 115 ? 13.456 11.505 4.360 1.00 39.41 115 GLY A C 1
ATOM 847 O O . GLY A 1 115 ? 12.719 11.202 3.430 1.00 39.41 115 GLY A O 1
ATOM 848 N N . GLY A 1 116 ? 14.734 11.120 4.407 1.00 39.38 116 GLY A N 1
ATOM 849 C CA . GLY A 1 116 ? 15.346 10.203 3.447 1.00 39.38 116 GLY A CA 1
ATOM 850 C C . GLY A 1 116 ? 14.735 8.807 3.541 1.00 39.38 116 GLY A C 1
ATOM 851 O O . GLY A 1 116 ? 15.279 7.939 4.217 1.00 39.38 116 GLY A O 1
ATOM 852 N N . GLY A 1 117 ? 13.606 8.604 2.864 1.00 39.34 117 GLY A N 1
ATOM 853 C CA . GLY A 1 117 ? 13.070 7.285 2.568 1.00 39.34 117 GLY A CA 1
ATOM 854 C C . GLY A 1 117 ? 14.042 6.563 1.644 1.00 39.34 117 GLY A C 1
ATOM 855 O O . GLY A 1 117 ? 14.317 7.020 0.535 1.00 39.34 117 GLY A O 1
ATOM 856 N N . GLN A 1 118 ? 14.617 5.468 2.133 1.00 52.62 118 GLN A N 1
ATOM 857 C CA . GLN A 1 118 ? 15.534 4.636 1.368 1.00 52.62 118 GLN A CA 1
ATOM 858 C C . GLN A 1 118 ? 14.728 3.948 0.267 1.00 52.62 118 GLN A C 1
ATOM 860 O O . GLN A 1 118 ? 13.868 3.117 0.548 1.00 52.62 118 GLN A O 1
ATOM 865 N N . GLN A 1 119 ? 14.966 4.322 -0.991 1.00 50.91 119 GLN A N 1
ATOM 866 C CA . GLN A 1 119 ? 14.454 3.548 -2.115 1.00 50.91 119 GLN A CA 1
ATOM 867 C C . GLN A 1 119 ? 15.127 2.176 -2.053 1.00 50.91 119 GLN A C 1
ATOM 869 O O . GLN A 1 119 ? 16.335 2.069 -2.278 1.00 50.91 119 GLN A O 1
ATOM 874 N N . ALA A 1 120 ? 14.352 1.140 -1.719 1.00 51.25 120 ALA A N 1
ATOM 875 C CA . ALA A 1 120 ? 14.789 -0.243 -1.834 1.00 51.25 120 ALA A CA 1
ATOM 876 C C . ALA A 1 120 ? 15.285 -0.450 -3.268 1.00 51.25 120 ALA A C 1
ATOM 878 O O . ALA A 1 120 ? 1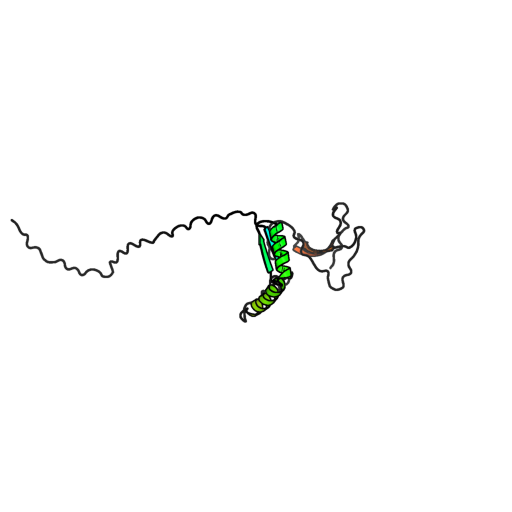4.526 -0.338 -4.231 1.00 51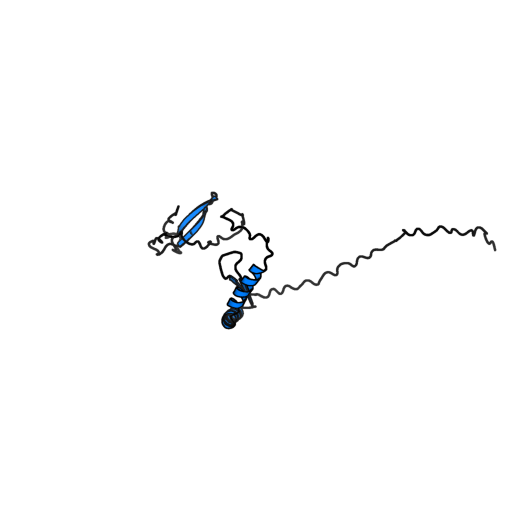.25 120 ALA A O 1
ATOM 879 N N . SER A 1 121 ? 16.593 -0.631 -3.401 1.00 63.59 121 SER A N 1
ATOM 880 C CA . SER A 1 121 ? 17.267 -0.704 -4.687 1.00 63.59 121 SER A CA 1
ATOM 881 C C . SER A 1 121 ? 17.739 -2.133 -4.882 1.00 63.59 121 SER A C 1
ATOM 883 O O . SER A 1 121 ? 18.439 -2.676 -4.032 1.00 63.59 121 SER A O 1
ATOM 885 N N . THR A 1 122 ? 17.361 -2.758 -5.990 1.00 72.38 122 THR A N 1
ATOM 886 C CA . THR A 1 122 ? 17.869 -4.083 -6.357 1.00 72.38 122 THR A CA 1
ATOM 887 C C . THR A 1 122 ? 19.303 -3.943 -6.886 1.00 72.38 122 THR A C 1
ATOM 889 O O . THR A 1 122 ? 19.563 -3.012 -7.659 1.00 72.38 122 THR A O 1
ATOM 892 N N . PRO A 1 123 ? 20.249 -4.819 -6.493 1.00 74.50 123 PRO A N 1
ATOM 893 C CA . PRO A 1 123 ? 21.595 -4.803 -7.055 1.00 74.50 123 PRO A CA 1
ATOM 894 C C . PRO A 1 123 ? 21.575 -5.095 -8.567 1.00 74.50 123 PRO A C 1
ATOM 896 O O . PRO A 1 123 ? 20.639 -5.728 -9.062 1.00 74.50 123 PRO A O 1
ATOM 899 N N . PRO A 1 124 ? 22.596 -4.652 -9.327 1.00 71.50 124 PRO A N 1
ATOM 900 C CA . PRO A 1 124 ? 22.708 -4.970 -10.745 1.00 71.50 124 PRO A CA 1
ATOM 901 C C . PRO A 1 124 ? 22.729 -6.491 -10.983 1.00 71.50 124 PRO A C 1
ATOM 903 O O . PRO A 1 124 ? 23.312 -7.217 -10.171 1.00 71.50 124 PRO A O 1
ATOM 906 N N . PRO A 1 125 ? 22.166 -6.988 -12.100 1.00 66.31 125 PRO A N 1
ATOM 907 C CA . PRO A 1 125 ? 22.257 -8.401 -12.458 1.00 66.31 125 PRO A CA 1
ATOM 908 C C . PRO A 1 125 ? 23.724 -8.850 -12.514 1.00 66.31 125 PRO A C 1
ATOM 910 O O . PRO A 1 125 ? 24.531 -8.241 -13.214 1.00 66.31 125 PRO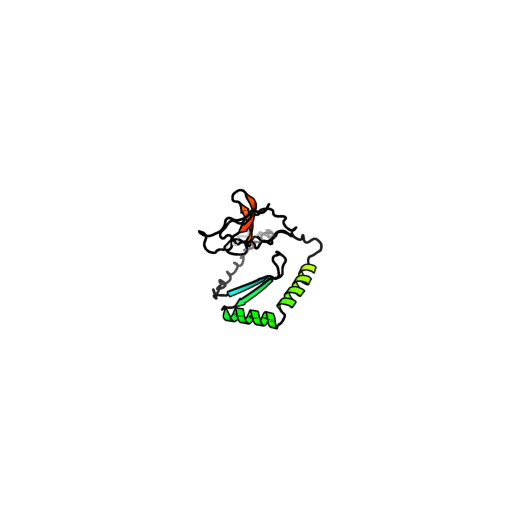 A O 1
ATOM 913 N N . GLY A 1 126 ? 24.078 -9.892 -11.756 1.00 68.94 126 GLY A N 1
ATOM 914 C CA . GLY A 1 126 ? 25.444 -10.430 -11.689 1.00 68.94 126 GLY A CA 1
ATOM 915 C C . GLY A 1 126 ? 26.379 -9.761 -10.670 1.00 68.94 126 GLY A C 1
ATOM 916 O O . GLY A 1 126 ? 27.541 -10.151 -10.582 1.00 68.94 126 GLY A O 1
ATOM 917 N N . ALA A 1 127 ? 25.911 -8.786 -9.882 1.00 72.31 127 ALA A N 1
ATOM 918 C CA . ALA A 1 127 ? 26.706 -8.220 -8.794 1.00 72.31 127 ALA A CA 1
ATOM 919 C C . ALA A 1 127 ? 26.670 -9.128 -7.552 1.00 72.31 127 ALA A C 1
ATOM 921 O O . ALA A 1 127 ? 25.626 -9.283 -6.919 1.00 72.31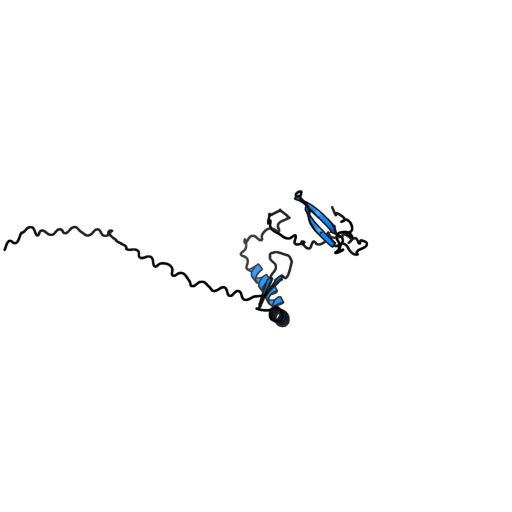 127 ALA A O 1
ATOM 922 N N . SER A 1 128 ? 27.819 -9.695 -7.179 1.00 78.56 128 SER A N 1
ATOM 923 C CA . SER A 1 128 ? 27.966 -10.452 -5.932 1.00 78.56 128 SER A CA 1
ATOM 924 C C . SER A 1 128 ? 27.856 -9.525 -4.722 1.00 78.56 128 SER A C 1
ATOM 926 O O . SER A 1 128 ? 28.534 -8.497 -4.663 1.00 78.56 128 SER A O 1
ATOM 928 N N . GLN A 1 129 ? 27.018 -9.896 -3.754 1.00 85.62 129 GLN A N 1
ATOM 929 C CA . GLN A 1 129 ? 26.846 -9.152 -2.509 1.00 85.62 129 GLN A CA 1
ATOM 930 C C . GLN A 1 129 ? 28.116 -9.257 -1.646 1.00 85.62 129 GLN A C 1
ATOM 932 O O . GLN A 1 129 ? 28.476 -10.365 -1.242 1.00 85.62 129 GLN A O 1
ATOM 937 N N . PRO A 1 130 ? 28.803 -8.140 -1.348 1.00 86.56 130 PRO A N 1
ATOM 938 C CA . PRO A 1 130 ? 29.946 -8.153 -0.452 1.00 86.56 130 PRO A CA 1
ATOM 939 C C . PRO A 1 130 ? 29.492 -8.268 1.009 1.00 86.56 130 PRO A C 1
ATOM 941 O O . PRO A 1 130 ? 28.420 -7.792 1.393 1.00 86.56 130 PRO A O 1
ATOM 944 N N . SER A 1 131 ? 30.340 -8.873 1.835 1.00 89.38 131 SER A N 1
ATOM 945 C CA . SER A 1 131 ? 30.195 -8.917 3.290 1.00 89.38 131 SER A CA 1
ATOM 946 C C . SER A 1 131 ? 31.262 -8.055 3.959 1.00 89.38 131 SER A C 1
ATOM 948 O O . SER A 1 131 ? 32.390 -7.967 3.474 1.00 89.38 131 SER A O 1
ATOM 950 N N . CYS A 1 132 ? 30.917 -7.452 5.091 1.00 89.56 132 CYS A N 1
ATOM 951 C CA . CYS A 1 132 ? 31.864 -6.829 6.011 1.00 89.56 132 CYS A CA 1
ATOM 952 C C . CYS A 1 132 ? 31.822 -7.538 7.374 1.00 89.56 132 CYS A C 1
ATOM 954 O O . CYS A 1 132 ? 31.073 -8.499 7.548 1.00 89.56 132 CYS A O 1
ATOM 956 N N . ASP A 1 133 ? 32.574 -7.039 8.357 1.00 88.44 133 ASP A N 1
ATOM 957 C CA . ASP A 1 133 ? 32.611 -7.597 9.722 1.00 88.44 133 ASP A CA 1
ATOM 958 C C . ASP A 1 133 ? 31.234 -7.613 10.419 1.00 88.44 133 ASP A C 1
ATOM 960 O O . ASP A 1 133 ? 31.017 -8.354 11.372 1.00 88.44 133 ASP A O 1
ATOM 964 N N . HIS A 1 134 ? 30.278 -6.830 9.911 1.00 89.00 134 HIS A N 1
ATOM 965 C CA . HIS A 1 134 ? 28.904 -6.728 10.414 1.00 89.00 134 HIS A CA 1
ATOM 966 C C . HIS A 1 134 ? 27.901 -7.561 9.601 1.00 89.00 134 HIS A C 1
ATOM 968 O O . HIS A 1 134 ? 26.691 -7.440 9.790 1.00 89.00 134 HIS A O 1
ATOM 974 N N . GLY A 1 135 ? 28.395 -8.398 8.685 1.00 87.81 135 GLY A N 1
ATOM 975 C CA . GLY A 1 135 ? 27.593 -9.293 7.865 1.00 87.81 135 GLY A CA 1
ATOM 976 C C . GLY A 1 135 ? 27.354 -8.786 6.436 1.00 87.81 135 GLY A C 1
ATOM 977 O O . GLY A 1 135 ? 28.168 -8.035 5.885 1.00 87.81 135 GLY A O 1
ATOM 978 N N . PRO A 1 136 ? 26.279 -9.254 5.779 1.00 88.94 136 PRO A N 1
ATOM 979 C CA . PRO A 1 136 ? 26.010 -8.936 4.383 1.00 88.94 136 PRO A CA 1
ATOM 980 C C . PRO A 1 136 ? 25.677 -7.448 4.206 1.00 88.94 136 PRO A C 1
ATOM 982 O O . PRO A 1 136 ? 24.833 -6.900 4.917 1.00 88.94 136 PRO A O 1
ATOM 985 N N . MET A 1 137 ? 26.328 -6.787 3.245 1.00 90.31 137 MET A N 1
ATOM 986 C CA . MET A 1 137 ? 26.091 -5.367 2.971 1.00 90.31 137 MET A CA 1
ATOM 987 C C . MET A 1 137 ? 24.782 -5.160 2.201 1.00 90.31 137 MET A C 1
ATOM 989 O O . MET A 1 137 ? 24.393 -5.983 1.375 1.00 90.31 137 MET A O 1
ATOM 993 N N . GLU A 1 138 ? 24.119 -4.031 2.430 1.00 89.44 138 GLU A N 1
ATOM 994 C CA . GLU A 1 138 ? 22.864 -3.661 1.774 1.00 89.44 138 GLU A CA 1
ATOM 995 C C . GLU A 1 138 ? 23.129 -2.764 0.560 1.00 89.44 138 GLU A C 1
ATOM 997 O O . GLU A 1 138 ? 23.885 -1.792 0.648 1.00 89.44 138 GLU A O 1
ATOM 1002 N N . PHE A 1 139 ? 22.498 -3.057 -0.578 1.00 89.81 139 PHE A N 1
ATOM 1003 C CA . PHE A 1 139 ? 22.632 -2.233 -1.776 1.00 89.81 139 PHE A CA 1
ATOM 1004 C C . PHE A 1 139 ? 21.741 -0.992 -1.695 1.00 89.81 139 PHE A C 1
ATOM 1006 O O . PHE A 1 139 ? 20.525 -1.089 -1.539 1.00 89.81 139 PHE A O 1
ATOM 1013 N N . LYS A 1 140 ? 22.343 0.189 -1.846 1.00 87.62 140 LYS A N 1
ATOM 1014 C CA . LYS A 1 140 ? 21.644 1.477 -1.832 1.00 87.62 140 LYS A CA 1
ATOM 1015 C C . LYS A 1 140 ? 21.967 2.264 -3.086 1.00 87.62 140 LYS A C 1
ATOM 1017 O O . LYS A 1 140 ? 23.113 2.311 -3.537 1.00 87.62 140 LYS A O 1
ATOM 1022 N N . THR A 1 141 ? 20.956 2.935 -3.618 1.00 88.50 141 THR A N 1
ATOM 1023 C CA . THR A 1 141 ? 21.134 3.931 -4.673 1.00 88.50 141 THR A CA 1
ATOM 1024 C C . THR A 1 141 ? 20.615 5.281 -4.217 1.00 88.50 141 THR A C 1
ATOM 1026 O O . THR A 1 141 ? 19.790 5.381 -3.309 1.00 88.50 141 THR A O 1
ATOM 1029 N N . GLY A 1 142 ? 21.145 6.340 -4.814 1.00 86.69 142 GLY A N 1
ATOM 1030 C CA . GLY A 1 142 ? 20.702 7.688 -4.509 1.00 86.69 142 GLY A CA 1
ATOM 1031 C C . GLY A 1 142 ? 21.375 8.734 -5.378 1.00 86.69 142 GLY A C 1
ATOM 1032 O O . GLY A 1 142 ? 22.137 8.426 -6.293 1.00 86.69 142 GLY A O 1
ATOM 1033 N N . VAL A 1 143 ? 21.097 9.996 -5.067 1.00 87.00 143 VAL A N 1
ATOM 1034 C CA . VAL A 1 143 ? 21.698 11.158 -5.724 1.00 87.00 143 VAL A CA 1
ATOM 1035 C C . VAL A 1 143 ? 22.539 11.911 -4.699 1.00 87.00 143 VAL A C 1
ATOM 1037 O O . VAL A 1 143 ? 22.086 12.217 -3.597 1.00 87.00 143 VAL A O 1
ATOM 1040 N N . SER A 1 144 ? 23.804 12.160 -5.026 1.00 82.00 144 SER A N 1
ATOM 1041 C CA . SER A 1 144 ? 24.725 12.911 -4.172 1.00 82.00 144 SER A CA 1
ATOM 1042 C C . SER A 1 144 ? 24.288 14.373 -4.045 1.00 82.00 144 SER A C 1
ATOM 1044 O O . SER A 1 144 ? 23.542 14.893 -4.873 1.00 82.00 144 SER A O 1
ATOM 1046 N N . LYS A 1 145 ? 24.841 15.096 -3.063 1.00 82.69 145 LYS A N 1
ATOM 1047 C CA . LYS A 1 145 ? 24.611 16.547 -2.912 1.00 82.69 145 LYS A CA 1
ATOM 1048 C C . LYS A 1 145 ? 24.975 17.358 -4.168 1.00 82.69 145 LYS A C 1
ATOM 1050 O O . LYS A 1 145 ? 24.472 18.459 -4.340 1.00 82.69 145 LYS A O 1
ATOM 1055 N N . LYS A 1 146 ? 25.847 16.816 -5.026 1.00 84.69 146 LYS A N 1
ATOM 1056 C CA . LYS A 1 146 ? 26.288 17.426 -6.289 1.00 84.69 146 LYS A CA 1
ATOM 1057 C C . LYS A 1 146 ? 25.422 17.023 -7.493 1.00 84.69 146 LYS A C 1
ATOM 1059 O O . LYS A 1 146 ? 25.773 17.360 -8.613 1.00 84.69 146 LYS A O 1
ATOM 1064 N N . GLY A 1 147 ? 24.336 16.276 -7.287 1.00 84.06 147 GLY A N 1
ATOM 1065 C CA . GLY A 1 147 ? 23.428 15.841 -8.355 1.00 84.06 147 GLY A CA 1
ATOM 1066 C C . GLY A 1 147 ? 23.835 14.551 -9.076 1.00 84.06 147 GLY A C 1
ATOM 1067 O O . GLY A 1 147 ? 23.063 14.043 -9.879 1.00 84.06 147 GLY A O 1
ATOM 1068 N N . ASN A 1 148 ? 24.999 13.970 -8.770 1.00 86.12 148 ASN A N 1
ATOM 1069 C CA . ASN A 1 148 ? 25.438 12.718 -9.398 1.00 86.12 148 ASN A CA 1
ATOM 1070 C C . ASN A 1 148 ? 24.755 11.507 -8.757 1.00 86.12 148 ASN A C 1
ATOM 1072 O O . ASN A 1 148 ? 24.774 11.391 -7.526 1.00 86.12 148 ASN A O 1
ATOM 1076 N N . SER A 1 149 ? 24.219 10.595 -9.569 1.00 88.38 149 SER A N 1
ATOM 1077 C CA . SER A 1 149 ? 23.712 9.299 -9.109 1.00 88.38 149 SER A CA 1
ATOM 1078 C C . SER A 1 149 ? 24.848 8.427 -8.573 1.00 88.38 149 SER A C 1
ATOM 1080 O O . SER A 1 149 ? 25.909 8.351 -9.191 1.00 88.38 149 SER A O 1
ATOM 1082 N N . TYR A 1 150 ? 24.619 7.742 -7.457 1.00 87.25 150 TYR A N 1
ATOM 1083 C CA . TYR A 1 150 ? 25.554 6.777 -6.890 1.00 87.25 150 TYR A CA 1
ATOM 1084 C C . TYR A 1 150 ? 24.858 5.454 -6.574 1.00 87.25 150 TYR A C 1
ATOM 1086 O O . TYR A 1 150 ? 23.658 5.403 -6.296 1.00 87.25 150 TYR A O 1
ATOM 1094 N N . LYS A 1 151 ? 25.657 4.390 -6.595 1.00 89.62 151 LYS A N 1
ATOM 1095 C CA . LYS A 1 151 ? 25.306 3.041 -6.160 1.00 89.62 151 LYS A CA 1
ATOM 1096 C C . LYS A 1 151 ? 26.342 2.624 -5.124 1.00 89.62 151 LYS A C 1
ATOM 1098 O O . LYS A 1 151 ? 27.536 2.811 -5.358 1.00 89.62 151 LYS A O 1
ATOM 1103 N N . VAL A 1 152 ? 25.918 2.115 -3.977 1.00 90.94 152 VAL A N 1
ATOM 1104 C CA . VAL A 1 152 ? 26.831 1.772 -2.885 1.00 90.94 152 VAL A CA 1
ATOM 1105 C C . VAL A 1 152 ? 26.338 0.555 -2.118 1.00 90.94 152 VAL A C 1
ATOM 1107 O O . VAL A 1 152 ? 25.153 0.436 -1.822 1.00 90.94 152 VAL A O 1
ATOM 1110 N N . TRP A 1 153 ? 27.258 -0.334 -1.768 1.00 91.81 153 TRP A N 1
ATOM 1111 C CA . TRP A 1 153 ? 27.040 -1.348 -0.745 1.00 91.81 153 TRP A CA 1
ATOM 1112 C C . TRP A 1 153 ? 27.321 -0.732 0.622 1.00 91.81 153 TRP A C 1
ATOM 1114 O O . TRP A 1 153 ? 28.439 -0.290 0.886 1.00 91.81 153 TRP A O 1
ATOM 1124 N N . SER A 1 154 ? 26.300 -0.657 1.469 1.00 91.31 154 SER A N 1
ATOM 1125 C CA . SER A 1 154 ? 26.351 -0.055 2.800 1.00 91.31 154 SER A CA 1
ATOM 1126 C C . SER A 1 154 ? 26.450 -1.126 3.876 1.00 91.31 154 SER A C 1
ATOM 1128 O O . SER A 1 154 ? 25.752 -2.136 3.818 1.00 91.31 154 SER A O 1
ATOM 1130 N N . CYS A 1 155 ? 27.264 -0.868 4.900 1.00 92.12 155 CYS A N 1
ATOM 1131 C CA . CYS A 1 155 ? 27.213 -1.635 6.139 1.00 92.12 155 CYS A CA 1
ATOM 1132 C C . CYS A 1 155 ? 25.806 -1.524 6.757 1.00 92.12 155 CYS A C 1
ATOM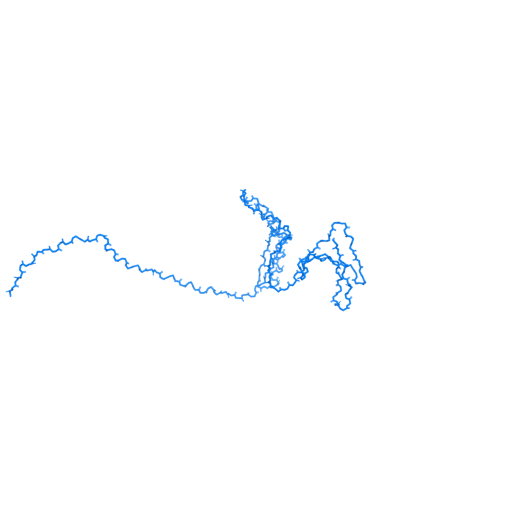 1134 O O . CYS A 1 155 ? 25.194 -0.453 6.703 1.00 92.12 155 CYS A O 1
ATOM 1136 N N . THR A 1 156 ? 25.309 -2.621 7.325 1.00 88.31 156 THR A N 1
ATOM 1137 C CA . THR A 1 156 ? 23.999 -2.724 7.990 1.00 88.31 156 THR A CA 1
ATOM 1138 C C . THR A 1 156 ? 24.074 -2.477 9.498 1.00 88.31 156 THR A C 1
ATOM 1140 O O . THR A 1 156 ? 23.037 -2.462 10.159 1.00 88.31 156 THR A O 1
ATOM 1143 N N . SER A 1 157 ? 25.277 -2.258 10.047 1.00 87.25 157 SER A N 1
ATOM 1144 C CA . SER A 1 157 ? 25.465 -1.998 11.477 1.00 87.25 157 SER A CA 1
ATOM 1145 C C . SER A 1 157 ? 24.624 -0.797 11.937 1.00 87.25 157 SER A C 1
ATOM 1147 O O . SER A 1 157 ? 24.696 0.271 11.316 1.00 87.25 157 SER A O 1
ATOM 1149 N N . PRO A 1 158 ? 23.837 -0.931 13.021 1.00 83.62 158 PRO A N 1
ATOM 1150 C CA . PRO A 1 158 ? 23.028 0.164 13.553 1.00 83.62 158 PRO A CA 1
ATOM 1151 C C . PRO A 1 158 ? 23.889 1.273 14.173 1.00 83.62 158 PRO A C 1
ATOM 1153 O O . PRO A 1 158 ? 23.457 2.424 14.236 1.00 83.62 158 PRO A O 1
ATOM 1156 N N . ASP A 1 159 ? 25.107 0.934 14.595 1.00 86.31 159 ASP A N 1
ATOM 1157 C CA . ASP A 1 159 ? 26.052 1.863 15.195 1.00 86.31 159 ASP A CA 1
ATOM 1158 C C . ASP A 1 159 ? 26.875 2.574 14.115 1.00 86.31 159 ASP A C 1
ATOM 1160 O O . ASP A 1 159 ? 27.636 1.946 13.378 1.00 86.31 159 ASP A O 1
ATOM 1164 N N . ARG A 1 160 ? 26.720 3.898 14.022 1.00 80.00 160 ARG A N 1
ATOM 1165 C CA . ARG A 1 160 ? 27.387 4.727 13.009 1.00 80.00 160 ARG A CA 1
ATOM 1166 C C . ARG A 1 160 ? 28.890 4.820 13.212 1.00 80.00 160 ARG A C 1
ATOM 1168 O O . ARG A 1 160 ? 29.600 4.959 12.218 1.00 80.00 160 ARG A O 1
ATOM 1175 N N . ASP A 1 161 ? 29.357 4.722 14.451 1.00 84.19 161 ASP A N 1
ATOM 1176 C CA . ASP A 1 161 ? 30.779 4.856 14.769 1.00 84.19 161 ASP A CA 1
ATOM 1177 C C . ASP A 1 161 ? 31.557 3.584 14.407 1.00 84.19 161 ASP A C 1
ATOM 1179 O O . ASP A 1 161 ? 32.755 3.634 14.138 1.00 84.19 161 ASP A O 1
ATOM 1183 N N . ASN A 1 162 ? 30.844 2.460 14.286 1.00 85.62 162 ASN A N 1
ATOM 1184 C CA . ASN A 1 162 ? 31.378 1.162 13.886 1.00 85.62 162 ASN A CA 1
ATOM 1185 C C . ASN A 1 162 ? 30.982 0.760 12.450 1.00 85.62 162 ASN A C 1
ATOM 1187 O O . ASN A 1 162 ? 31.227 -0.365 12.020 1.00 85.62 162 ASN A O 1
ATOM 1191 N N . GLN A 1 163 ? 30.376 1.648 11.656 1.00 86.38 163 GLN A N 1
ATOM 1192 C CA . GLN A 1 163 ? 30.000 1.319 10.278 1.00 86.38 163 GLN A CA 1
ATOM 1193 C C . GLN A 1 163 ? 31.220 1.228 9.351 1.00 86.38 163 GLN A C 1
ATOM 1195 O O . GLN A 1 163 ? 31.971 2.186 9.164 1.00 86.38 163 GLN A O 1
ATOM 1200 N N . CYS A 1 164 ? 31.368 0.086 8.670 1.00 88.75 164 CYS A N 1
ATOM 1201 C CA . CYS A 1 164 ? 32.339 -0.056 7.589 1.00 88.75 164 CYS A CA 1
ATOM 1202 C C . CYS A 1 164 ? 32.043 0.933 6.450 1.00 88.75 164 CYS A C 1
ATOM 1204 O O . CYS A 1 164 ? 30.886 1.205 6.113 1.00 88.75 164 CYS A O 1
ATOM 1206 N N . LYS A 1 165 ? 33.106 1.421 5.801 1.00 89.75 165 LYS A N 1
ATOM 1207 C CA . LYS A 1 165 ? 32.996 2.326 4.654 1.00 89.75 165 LYS A CA 1
ATOM 1208 C C . LYS A 1 165 ? 32.256 1.644 3.500 1.00 89.75 165 LYS A C 1
ATOM 1210 O O . LYS A 1 165 ? 32.556 0.505 3.151 1.00 89.75 165 LYS A O 1
ATOM 1215 N N . GLY A 1 166 ? 31.309 2.356 2.894 1.00 89.69 166 GLY A N 1
ATOM 1216 C CA . GLY A 1 166 ? 30.533 1.821 1.779 1.00 89.69 166 GLY A CA 1
ATOM 1217 C C . GLY A 1 166 ? 31.376 1.586 0.521 1.00 89.69 166 GLY A C 1
ATOM 1218 O O . GLY A 1 166 ? 32.275 2.371 0.207 1.00 89.69 166 GLY A O 1
ATOM 1219 N N . ILE A 1 167 ? 31.060 0.519 -0.213 1.00 89.19 167 ILE A N 1
ATOM 1220 C CA . ILE A 1 167 ? 31.736 0.152 -1.464 1.00 89.19 167 ILE A CA 1
ATOM 1221 C C . ILE A 1 167 ? 30.915 0.695 -2.632 1.00 89.19 167 ILE A C 1
ATOM 1223 O O . ILE A 1 167 ? 29.807 0.227 -2.890 1.00 89.19 167 ILE A O 1
ATOM 1227 N N . PHE A 1 168 ? 31.441 1.697 -3.335 1.00 87.62 168 PHE A N 1
ATOM 1228 C CA . PHE A 1 168 ? 30.747 2.299 -4.473 1.00 87.62 168 PHE A CA 1
ATOM 1229 C C . PHE A 1 168 ? 30.830 1.404 -5.709 1.00 87.62 168 PHE A C 1
ATOM 1231 O O . PHE A 1 168 ? 31.909 0.962 -6.102 1.00 87.62 168 PHE A O 1
ATOM 1238 N N . VAL A 1 169 ? 29.680 1.182 -6.337 1.00 84.25 169 VAL A N 1
ATOM 1239 C CA . VAL A 1 169 ? 29.547 0.451 -7.598 1.00 84.25 169 VAL A CA 1
ATOM 1240 C C . VAL A 1 169 ? 29.474 1.474 -8.729 1.00 84.25 169 VAL A C 1
ATOM 1242 O O . VAL A 1 169 ? 28.745 2.463 -8.618 1.00 84.25 169 VAL A O 1
ATOM 1245 N N . LYS A 1 170 ? 30.253 1.256 -9.791 1.00 75.44 170 LYS A N 1
ATOM 1246 C CA . LYS A 1 170 ? 30.183 2.067 -11.014 1.00 75.44 170 LYS A CA 1
ATOM 1247 C C . LYS A 1 170 ? 28.956 1.684 -11.845 1.00 75.44 170 LYS A C 1
ATOM 1249 O O . LYS A 1 170 ? 28.602 0.487 -11.875 1.00 75.44 170 LYS A O 1
#

pLDDT: mean 74.58, std 17.26, range [32.72, 96.0]